Protein AF-A0A843SYJ0-F1 (afdb_monomer_lite)

Structure (mmCIF, N/CA/C/O backbone):
data_AF-A0A843SYJ0-F1
#
_entry.id   AF-A0A843SYJ0-F1
#
loop_
_atom_site.group_PDB
_atom_site.id
_atom_site.type_symbol
_atom_site.label_atom_id
_atom_site.label_alt_id
_atom_site.label_comp_id
_atom_site.label_asym_id
_atom_site.label_entity_id
_atom_site.label_seq_id
_atom_site.pdbx_PDB_ins_code
_atom_site.Cartn_x
_atom_site.Cartn_y
_atom_site.Cartn_z
_atom_site.occupancy
_atom_site.B_iso_or_equiv
_atom_site.auth_seq_id
_atom_site.auth_comp_id
_atom_site.auth_asym_id
_atom_site.auth_atom_id
_atom_site.pdbx_PDB_model_num
ATOM 1 N N . MET A 1 1 ? 0.614 40.349 21.595 1.00 38.53 1 MET A N 1
ATOM 2 C CA . MET A 1 1 ? 0.281 40.599 20.180 1.00 38.53 1 MET A CA 1
ATOM 3 C C . MET A 1 1 ? 1.107 39.613 19.391 1.00 38.53 1 MET A C 1
ATOM 5 O O . MET A 1 1 ? 2.322 39.626 19.517 1.00 38.53 1 MET A O 1
ATOM 9 N N . SER A 1 2 ? 0.408 38.657 18.801 1.00 39.31 2 SER A N 1
ATOM 10 C CA . SER A 1 2 ? 0.901 37.446 18.154 1.00 39.31 2 SER A CA 1
ATOM 11 C C . SER A 1 2 ? 1.697 37.778 16.896 1.00 39.31 2 SER A C 1
ATOM 13 O O . SER A 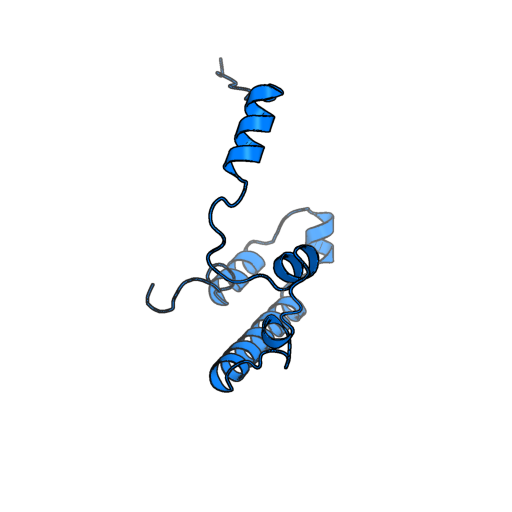1 2 ? 1.249 38.570 16.072 1.00 39.31 2 SER A O 1
ATOM 15 N N . ASP A 1 3 ? 2.866 37.157 16.786 1.00 43.59 3 ASP A N 1
ATOM 16 C CA . ASP A 1 3 ? 3.691 37.115 15.587 1.00 43.59 3 ASP A CA 1
ATOM 17 C C . ASP A 1 3 ? 3.097 36.062 14.640 1.00 43.59 3 ASP A C 1
ATOM 19 O O . ASP A 1 3 ? 3.164 34.859 14.891 1.00 43.59 3 ASP A O 1
ATOM 23 N N . GLU A 1 4 ? 2.398 36.528 13.610 1.00 49.19 4 GLU A N 1
ATOM 24 C CA . GLU A 1 4 ? 1.759 35.702 12.590 1.00 49.19 4 GLU A CA 1
ATOM 25 C C . GLU A 1 4 ? 2.708 35.633 11.387 1.00 49.19 4 GLU A C 1
ATOM 27 O O . GLU A 1 4 ? 2.617 36.419 10.442 1.00 49.19 4 GLU A O 1
ATOM 32 N N . THR A 1 5 ? 3.678 34.714 11.428 1.00 44.06 5 THR A N 1
ATOM 33 C CA . THR A 1 5 ? 4.539 34.434 10.271 1.00 44.06 5 THR A CA 1
ATOM 34 C C . THR A 1 5 ? 3.719 33.711 9.201 1.00 44.06 5 THR A C 1
ATOM 36 O O . THR A 1 5 ? 3.656 32.485 9.141 1.00 44.06 5 THR A O 1
ATOM 39 N N . ARG A 1 6 ? 3.060 34.483 8.338 1.00 53.22 6 ARG A N 1
ATOM 40 C CA . ARG A 1 6 ? 2.460 33.991 7.097 1.00 53.22 6 ARG A CA 1
ATOM 41 C C . ARG A 1 6 ? 3.599 33.750 6.104 1.00 53.22 6 ARG A C 1
ATOM 43 O O . ARG A 1 6 ? 4.169 34.709 5.590 1.00 53.22 6 ARG A O 1
ATOM 50 N N . ALA A 1 7 ? 3.962 32.491 5.864 1.00 56.34 7 ALA A N 1
ATOM 51 C CA . ALA A 1 7 ? 4.902 32.141 4.801 1.00 56.34 7 ALA A CA 1
ATOM 52 C C . ALA A 1 7 ? 4.365 32.693 3.465 1.00 56.34 7 ALA A C 1
ATOM 54 O O . ALA A 1 7 ? 3.262 32.340 3.043 1.00 56.34 7 ALA A O 1
ATOM 55 N N . GLY A 1 8 ? 5.090 33.638 2.862 1.00 67.56 8 GLY A N 1
ATOM 56 C CA . GLY A 1 8 ? 4.710 34.265 1.597 1.00 67.56 8 GLY A CA 1
ATOM 57 C C . GLY A 1 8 ? 4.757 33.269 0.438 1.00 67.56 8 GLY A C 1
ATOM 58 O O . GLY A 1 8 ? 5.524 32.309 0.471 1.00 67.56 8 GLY A O 1
ATOM 59 N N . THR A 1 9 ? 3.930 33.491 -0.585 1.00 72.38 9 THR A N 1
ATOM 60 C CA . THR A 1 9 ? 3.937 32.685 -1.814 1.00 72.38 9 THR A CA 1
ATOM 61 C C . THR A 1 9 ? 5.336 32.715 -2.448 1.00 72.38 9 THR A C 1
ATOM 63 O O . THR A 1 9 ? 5.856 33.818 -2.640 1.00 72.38 9 THR A O 1
ATOM 66 N N . PRO A 1 10 ? 5.940 31.559 -2.787 1.00 77.44 10 PRO A N 1
ATOM 67 C CA . PRO A 1 10 ? 7.274 31.517 -3.382 1.00 77.44 10 PRO A CA 1
ATOM 68 C C . PRO A 1 10 ? 7.334 32.295 -4.698 1.00 77.44 10 PRO A C 1
ATOM 70 O O . PRO A 1 10 ? 6.368 32.320 -5.467 1.00 77.44 10 PRO A O 1
ATOM 73 N N . SER A 1 11 ? 8.480 32.911 -4.977 1.00 88.06 11 SER A N 1
ATOM 74 C CA . SER A 1 11 ? 8.742 33.532 -6.277 1.00 88.06 11 SER A CA 1
ATOM 75 C C . SER A 1 11 ? 8.810 32.483 -7.397 1.00 88.06 11 SER A C 1
ATOM 77 O O . SER A 1 11 ? 8.976 31.285 -7.156 1.00 88.06 11 SER A O 1
ATOM 79 N N . GLU A 1 12 ? 8.693 32.921 -8.654 1.00 86.56 12 GLU A N 1
ATOM 80 C CA . GLU A 1 12 ? 8.838 32.042 -9.827 1.00 86.56 12 GLU A CA 1
ATOM 81 C C . GLU A 1 12 ? 10.198 31.321 -9.832 1.00 86.56 12 GLU A C 1
ATOM 83 O O . GLU A 1 12 ? 10.272 30.125 -10.107 1.00 86.56 12 GLU A O 1
ATOM 88 N N . LEU A 1 13 ? 11.268 32.043 -9.479 1.00 85.19 13 LEU A N 1
ATOM 89 C CA . LEU A 1 13 ? 12.630 31.514 -9.406 1.00 85.19 13 LEU A CA 1
ATOM 90 C C . LEU A 1 13 ? 12.752 30.417 -8.348 1.00 85.19 13 LEU A C 1
ATOM 92 O O . LEU A 1 13 ? 13.203 29.324 -8.676 1.00 85.19 13 LEU A O 1
ATOM 96 N N . GLU A 1 14 ? 12.279 30.675 -7.128 1.00 87.19 14 GLU A N 1
ATOM 97 C CA . GLU A 1 14 ? 12.278 29.682 -6.045 1.00 87.19 14 GLU A CA 1
ATOM 98 C C . GLU A 1 14 ? 11.418 28.466 -6.406 1.00 87.19 14 GLU A C 1
ATOM 100 O O . GLU A 1 14 ? 11.828 27.327 -6.197 1.00 87.19 14 GLU A O 1
ATOM 105 N N . SER A 1 15 ? 10.253 28.684 -7.021 1.00 86.56 15 SER A N 1
ATOM 106 C CA . SER A 1 15 ? 9.381 27.596 -7.479 1.00 86.56 15 SER A CA 1
ATOM 107 C C . SER A 1 15 ? 10.068 26.723 -8.535 1.00 86.56 15 SER A C 1
ATOM 109 O O . SER A 1 15 ? 9.954 25.496 -8.502 1.00 86.56 15 SER A O 1
ATOM 111 N N . ARG A 1 16 ? 10.813 27.338 -9.463 1.00 84.06 16 ARG A N 1
ATOM 112 C CA . ARG A 1 16 ? 11.571 26.626 -10.497 1.00 84.06 16 ARG A CA 1
ATOM 113 C C . ARG A 1 16 ? 12.757 25.867 -9.911 1.00 84.06 16 ARG A C 1
ATOM 115 O O . ARG A 1 16 ? 12.990 24.733 -10.309 1.00 84.06 16 ARG A O 1
ATOM 122 N N . GLU A 1 17 ? 13.490 26.464 -8.979 1.00 86.25 17 GLU A N 1
ATOM 123 C CA . GLU A 1 17 ? 14.619 25.813 -8.306 1.00 86.25 17 GLU A CA 1
ATOM 124 C C . GLU A 1 17 ? 14.167 24.602 -7.490 1.00 86.25 17 GLU A C 1
ATOM 126 O O . GLU A 1 17 ? 14.790 23.548 -7.578 1.00 86.25 17 GLU A O 1
ATOM 131 N N . VAL A 1 18 ? 13.041 24.705 -6.777 1.00 84.62 18 VAL A N 1
ATOM 132 C CA . VAL A 1 18 ? 12.430 23.568 -6.072 1.00 84.62 18 VAL A CA 1
ATOM 133 C C . VAL A 1 18 ? 12.023 22.462 -7.052 1.00 84.62 18 VAL A C 1
ATOM 135 O O . VAL A 1 18 ? 12.291 21.290 -6.794 1.00 84.62 18 VAL A O 1
ATOM 138 N N . ALA A 1 19 ? 11.421 22.812 -8.193 1.00 80.00 19 ALA A N 1
ATOM 139 C CA . ALA A 1 19 ? 11.036 21.834 -9.211 1.00 80.00 19 ALA A CA 1
ATOM 140 C C . ALA A 1 19 ? 12.249 21.136 -9.857 1.00 80.00 19 ALA A C 1
ATOM 142 O O . ALA A 1 19 ? 12.215 19.928 -10.087 1.00 80.00 19 ALA A O 1
ATOM 143 N N . GLU A 1 20 ? 13.325 21.875 -10.132 1.00 80.88 20 GLU A N 1
ATOM 144 C CA . GLU A 1 20 ? 14.571 21.324 -10.677 1.00 80.88 20 GLU A CA 1
ATOM 145 C C . GLU A 1 20 ? 15.330 20.485 -9.636 1.00 80.88 20 GLU A C 1
ATOM 147 O O . GLU A 1 20 ? 15.851 19.430 -9.982 1.00 80.88 20 GLU A O 1
ATOM 152 N N . ALA A 1 21 ? 15.334 20.875 -8.356 1.00 79.00 21 ALA A N 1
ATOM 153 C CA . ALA A 1 21 ? 15.939 20.093 -7.273 1.00 79.00 21 ALA A CA 1
ATOM 154 C C . ALA A 1 21 ? 15.180 18.787 -6.976 1.00 79.00 21 ALA A C 1
ATOM 156 O O . ALA A 1 21 ? 15.784 17.806 -6.548 1.00 79.00 21 ALA A O 1
ATOM 157 N N . ALA A 1 22 ? 13.865 18.759 -7.216 1.00 73.88 22 ALA A N 1
ATOM 158 C CA . ALA A 1 22 ? 13.046 17.552 -7.124 1.00 73.88 22 ALA A CA 1
ATOM 159 C C . ALA A 1 22 ? 13.181 16.635 -8.353 1.00 73.88 22 ALA A C 1
ATOM 161 O O . ALA A 1 22 ? 12.667 15.513 -8.337 1.00 73.88 22 ALA A O 1
ATOM 162 N N . ARG A 1 23 ? 13.847 17.087 -9.428 1.00 77.31 23 ARG A N 1
ATOM 163 C CA . ARG A 1 23 ? 14.120 16.235 -10.585 1.00 77.31 23 ARG A CA 1
ATOM 164 C C . ARG A 1 23 ? 15.130 15.170 -10.174 1.00 77.31 23 ARG A C 1
ATOM 166 O O . ARG A 1 23 ? 16.240 15.469 -9.748 1.00 77.31 23 ARG A O 1
ATOM 173 N N . GLU A 1 24 ? 14.738 13.916 -10.347 1.00 68.94 24 GLU A N 1
ATOM 174 C CA . GLU A 1 24 ? 15.613 12.771 -10.129 1.00 68.94 24 GLU A CA 1
ATOM 175 C C . GLU A 1 24 ? 16.835 12.872 -11.059 1.00 68.94 24 GLU A C 1
ATOM 177 O O . GLU A 1 24 ? 16.708 12.808 -12.284 1.00 68.94 24 GLU A O 1
ATOM 182 N N . ALA A 1 25 ? 18.010 13.117 -10.473 1.00 66.44 25 ALA A N 1
ATOM 183 C CA . ALA A 1 25 ? 19.248 13.357 -11.214 1.00 66.44 25 ALA A CA 1
ATOM 184 C C . ALA A 1 25 ? 19.947 12.054 -11.634 1.00 66.44 25 ALA A C 1
ATOM 186 O O . ALA A 1 25 ? 20.615 12.012 -12.667 1.00 66.44 25 ALA A O 1
ATOM 187 N N . GLU A 1 26 ? 19.767 10.986 -10.855 1.00 67.44 26 GLU A N 1
ATOM 188 C CA . GLU A 1 26 ? 20.336 9.667 -11.112 1.00 67.44 26 GLU A CA 1
ATOM 189 C C . GLU A 1 26 ? 19.227 8.622 -11.172 1.00 67.44 26 GLU A C 1
ATOM 191 O O . GLU A 1 26 ? 18.571 8.317 -10.180 1.00 67.44 26 GLU A O 1
ATOM 196 N N . TRP A 1 27 ? 19.038 8.035 -12.351 1.00 65.56 27 TRP A N 1
ATOM 197 C CA . TRP A 1 27 ? 18.191 6.859 -12.496 1.00 65.56 27 TRP A CA 1
ATOM 198 C C . TRP A 1 27 ? 18.968 5.617 -12.071 1.00 65.56 27 TRP A C 1
ATOM 200 O O . TRP A 1 27 ? 19.829 5.131 -12.803 1.00 65.56 27 TRP A O 1
ATOM 210 N N . ALA A 1 28 ? 18.647 5.101 -10.884 1.00 67.94 28 ALA A N 1
ATOM 211 C CA . ALA A 1 28 ? 19.289 3.915 -10.318 1.00 67.94 28 ALA A CA 1
ATOM 212 C C . ALA A 1 28 ? 18.947 2.617 -11.076 1.00 67.94 28 ALA A C 1
ATOM 214 O O . ALA A 1 28 ? 19.705 1.649 -11.020 1.00 67.94 28 ALA A O 1
ATOM 215 N N . ALA A 1 29 ? 17.822 2.591 -11.797 1.00 76.62 29 ALA A N 1
ATOM 216 C CA . ALA A 1 29 ? 17.348 1.421 -12.526 1.00 76.62 29 ALA A CA 1
ATOM 217 C C . ALA A 1 29 ? 17.031 1.746 -13.997 1.00 76.62 29 ALA A C 1
ATOM 219 O O . ALA A 1 29 ? 16.573 2.850 -14.311 1.00 76.62 29 ALA A O 1
ATOM 220 N N . PRO A 1 30 ? 17.240 0.790 -14.921 1.00 85.06 30 PRO A N 1
ATOM 221 C CA . PRO A 1 30 ? 16.833 0.944 -16.312 1.00 85.06 30 PRO A CA 1
ATOM 222 C C . PRO A 1 30 ? 15.306 1.090 -16.419 1.00 85.06 30 PRO A C 1
ATOM 224 O O . PRO A 1 30 ? 14.552 0.284 -15.883 1.00 85.06 30 PRO A O 1
ATOM 227 N N . SER A 1 31 ? 14.849 2.113 -17.145 1.00 90.38 31 SER A N 1
ATOM 228 C CA . SER A 1 31 ? 13.424 2.396 -17.364 1.00 90.38 31 SER A CA 1
ATOM 229 C C . SER A 1 31 ? 12.991 1.967 -18.763 1.00 90.38 31 SER A C 1
ATOM 231 O O . SER A 1 31 ? 13.541 2.440 -19.756 1.00 90.38 31 SER A O 1
ATOM 233 N N . PHE A 1 32 ? 11.960 1.119 -18.854 1.00 94.44 32 PHE A N 1
ATOM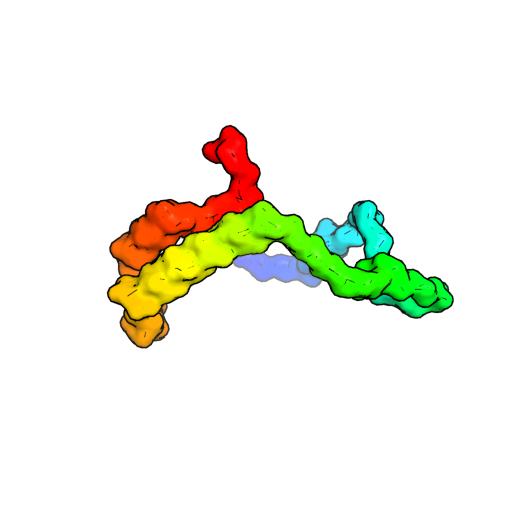 234 C CA . PHE A 1 32 ? 11.403 0.677 -20.139 1.00 94.44 32 PHE A CA 1
ATOM 235 C C . PHE A 1 32 ? 10.959 1.847 -21.021 1.00 94.44 32 PHE A C 1
ATOM 237 O O . PHE A 1 32 ? 11.312 1.909 -22.197 1.00 94.44 32 PHE A O 1
ATOM 244 N N . VAL A 1 33 ? 10.216 2.797 -20.443 1.00 94.38 33 VAL A N 1
ATOM 245 C CA . VAL A 1 33 ? 9.696 3.953 -21.182 1.00 94.38 33 VAL A CA 1
ATOM 246 C C . VAL A 1 33 ? 10.848 4.821 -21.679 1.00 94.38 33 VAL A C 1
ATOM 248 O O . VAL A 1 33 ? 10.862 5.196 -22.846 1.00 94.38 33 VAL A O 1
ATOM 251 N N . ARG A 1 34 ? 11.858 5.083 -20.842 1.00 91.81 34 ARG A N 1
ATOM 252 C CA . ARG A 1 34 ? 13.051 5.836 -21.255 1.00 91.81 34 ARG A CA 1
ATOM 253 C C . ARG A 1 34 ? 13.735 5.190 -22.461 1.00 91.81 34 ARG A C 1
ATOM 255 O O . ARG A 1 34 ? 14.009 5.875 -23.440 1.00 91.81 34 ARG A O 1
ATOM 262 N N . GLU A 1 35 ? 14.014 3.892 -22.384 1.00 94.56 35 GLU A N 1
ATOM 263 C CA . GLU A 1 35 ? 14.702 3.164 -23.454 1.00 94.56 35 GLU A CA 1
ATOM 264 C C . GLU A 1 35 ? 13.899 3.193 -24.755 1.00 94.56 35 GLU A C 1
ATOM 266 O O . GLU A 1 35 ? 14.463 3.448 -25.819 1.00 94.56 35 GLU A O 1
ATOM 271 N N . LEU A 1 36 ? 12.574 3.065 -24.663 1.00 96.25 36 LEU A N 1
ATOM 272 C CA . LEU A 1 36 ? 11.687 3.187 -25.813 1.00 96.25 36 LEU A CA 1
ATOM 273 C C . LEU A 1 36 ? 11.806 4.562 -26.496 1.00 96.25 36 LEU A C 1
ATOM 275 O O . LEU A 1 36 ? 11.919 4.619 -27.719 1.00 96.25 36 LEU A O 1
ATOM 279 N N . PHE A 1 37 ? 11.840 5.659 -25.729 1.00 94.31 37 PHE A N 1
ATOM 280 C CA . PHE A 1 37 ? 12.045 7.014 -26.270 1.00 94.31 37 PHE A CA 1
ATOM 281 C C . PHE A 1 37 ? 13.424 7.201 -26.920 1.00 94.31 37 PHE A C 1
ATOM 283 O O . PHE A 1 37 ? 13.565 8.005 -27.840 1.00 94.31 37 PHE A O 1
ATOM 290 N N . LEU A 1 38 ? 14.431 6.449 -26.474 1.00 94.50 38 LEU A N 1
ATOM 291 C CA . LEU A 1 38 ? 15.777 6.441 -27.052 1.00 94.50 38 LEU A CA 1
ATOM 292 C C . LEU A 1 38 ? 15.922 5.473 -28.241 1.00 94.50 38 LEU A C 1
ATOM 294 O O . LEU A 1 38 ? 17.007 5.366 -28.808 1.00 94.50 38 LEU A O 1
ATOM 298 N N . GLY A 1 39 ? 14.846 4.782 -28.637 1.00 96.94 39 GLY A N 1
ATOM 299 C CA . GLY A 1 39 ? 14.847 3.819 -29.742 1.00 96.94 39 GLY A CA 1
ATOM 300 C C . GLY A 1 39 ? 15.341 2.418 -29.364 1.00 96.94 39 GLY A C 1
ATOM 301 O O . GLY A 1 39 ? 15.482 1.564 -30.238 1.00 96.94 39 GLY A O 1
ATOM 302 N N . ASN A 1 40 ? 15.567 2.155 -28.076 1.00 96.44 40 ASN A N 1
ATOM 303 C CA . ASN A 1 40 ? 15.985 0.860 -27.556 1.00 96.44 40 ASN A CA 1
ATOM 304 C C . ASN A 1 40 ? 14.763 0.077 -27.059 1.00 96.44 40 ASN A C 1
ATOM 306 O O . ASN A 1 40 ? 14.186 0.370 -26.012 1.00 96.44 40 ASN A O 1
ATOM 310 N N . PHE A 1 41 ? 14.370 -0.972 -27.778 1.00 96.62 41 PHE A N 1
ATOM 311 C CA . PHE A 1 41 ? 13.263 -1.826 -27.346 1.00 96.62 41 PHE A CA 1
ATOM 312 C C . PHE A 1 41 ? 13.719 -2.856 -26.296 1.00 96.62 41 PHE A C 1
ATOM 314 O O . PHE A 1 41 ? 14.209 -3.932 -26.633 1.00 96.62 41 PHE A O 1
ATOM 321 N N . ARG A 1 42 ? 13.558 -2.517 -25.011 1.00 95.19 42 ARG A N 1
ATOM 322 C CA . ARG A 1 42 ? 13.979 -3.327 -23.849 1.00 95.19 42 ARG A CA 1
ATOM 323 C C . ARG A 1 42 ? 12.817 -4.058 -23.170 1.00 95.19 42 ARG A C 1
ATOM 325 O O . ARG A 1 42 ? 12.491 -3.798 -22.016 1.00 95.19 42 ARG A O 1
ATOM 332 N N . LEU A 1 43 ? 12.161 -4.957 -23.908 1.00 95.75 43 LEU A N 1
ATOM 333 C CA . LEU A 1 43 ? 10.977 -5.699 -23.439 1.00 95.75 43 LEU A CA 1
ATOM 334 C C . LEU A 1 43 ? 11.213 -6.480 -22.130 1.00 95.75 43 LEU A C 1
ATOM 336 O O . LEU A 1 43 ? 10.289 -6.647 -21.339 1.00 95.75 43 LEU A O 1
ATOM 340 N N . ASP A 1 44 ? 12.454 -6.896 -21.882 1.00 94.31 44 ASP A N 1
ATOM 341 C CA . ASP A 1 44 ? 12.895 -7.603 -20.676 1.00 94.31 44 ASP A CA 1
ATOM 342 C C . ASP A 1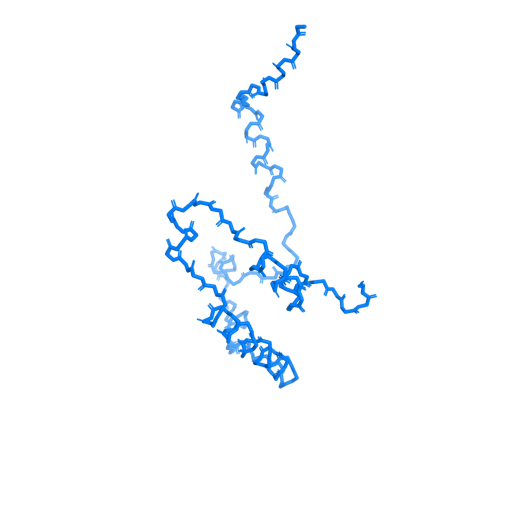 44 ? 12.651 -6.833 -19.366 1.00 94.31 44 ASP A C 1
ATOM 344 O O . ASP A 1 44 ? 12.598 -7.440 -18.303 1.00 94.31 44 ASP A O 1
ATOM 348 N N . LEU A 1 45 ? 12.461 -5.511 -19.429 1.00 93.81 45 LEU A N 1
ATOM 349 C CA . LEU A 1 45 ? 12.190 -4.676 -18.254 1.00 93.81 45 LEU A CA 1
ATOM 350 C C . LEU A 1 45 ? 10.739 -4.752 -17.754 1.00 93.81 45 LEU A C 1
ATOM 352 O O . LEU A 1 45 ? 10.457 -4.287 -16.653 1.00 93.81 45 LEU A O 1
ATOM 356 N N . ILE A 1 46 ? 9.812 -5.279 -18.561 1.00 94.00 46 ILE A N 1
ATOM 357 C CA . ILE A 1 46 ? 8.374 -5.324 -18.233 1.00 94.00 46 ILE A CA 1
ATOM 358 C C . ILE A 1 46 ? 7.715 -6.677 -18.522 1.00 94.00 46 ILE A C 1
ATOM 360 O O . ILE A 1 46 ? 6.550 -6.866 -18.173 1.00 94.00 46 ILE A O 1
ATOM 364 N N . HIS A 1 47 ? 8.412 -7.588 -19.207 1.00 95.00 47 HIS A N 1
ATOM 365 C CA . HIS A 1 47 ? 7.862 -8.872 -19.618 1.00 95.00 47 HIS A CA 1
ATOM 366 C C . HIS A 1 47 ? 8.851 -10.031 -19.374 1.00 95.00 47 HIS A C 1
ATOM 368 O O . HIS A 1 47 ? 10.003 -9.944 -19.808 1.00 95.00 47 HIS A O 1
ATOM 374 N N . PRO A 1 48 ? 8.388 -11.166 -18.811 1.00 94.69 48 PRO A N 1
ATOM 375 C CA . PRO A 1 48 ? 7.032 -11.392 -18.296 1.00 94.69 48 PRO A CA 1
ATOM 376 C C . PRO A 1 48 ? 6.728 -10.485 -17.098 1.00 94.69 48 PRO A C 1
ATOM 378 O O . PRO A 1 48 ? 7.634 -9.879 -16.529 1.00 94.69 48 PRO A O 1
ATOM 381 N N . TYR A 1 49 ? 5.446 -10.343 -16.759 1.00 93.75 49 TYR A N 1
ATOM 382 C CA . TYR A 1 49 ? 5.062 -9.561 -15.587 1.00 93.75 49 TYR A CA 1
ATOM 383 C C . TYR A 1 49 ? 5.749 -10.152 -14.343 1.00 93.75 49 TYR A C 1
ATOM 385 O O . TYR A 1 49 ? 5.748 -11.377 -14.198 1.00 93.75 49 TYR A O 1
ATOM 393 N N . PRO A 1 50 ? 6.364 -9.330 -13.476 1.00 90.75 50 PRO A N 1
ATOM 394 C CA . PRO A 1 50 ? 7.059 -9.839 -12.303 1.00 90.75 50 PRO A CA 1
ATOM 395 C C . PRO A 1 50 ? 6.075 -10.527 -11.353 1.00 90.75 50 PRO A C 1
ATOM 397 O O . PRO A 1 50 ? 5.031 -9.972 -11.013 1.00 90.75 50 PRO A O 1
ATOM 400 N N . GLU A 1 51 ? 6.426 -11.729 -10.907 1.00 92.88 51 GLU A N 1
ATOM 401 C CA . GLU A 1 51 ? 5.661 -12.462 -9.900 1.00 92.88 51 GLU A CA 1
ATOM 402 C C . GLU A 1 51 ? 6.234 -12.202 -8.504 1.00 92.88 51 GLU A C 1
ATOM 404 O O . GLU A 1 51 ? 7.449 -12.099 -8.316 1.00 92.88 51 GLU A O 1
ATOM 409 N N . GLN A 1 52 ? 5.348 -12.088 -7.517 1.00 93.31 52 GLN A N 1
ATOM 410 C CA . GLN A 1 52 ? 5.733 -12.006 -6.110 1.00 93.31 52 GLN A CA 1
ATOM 411 C C . GLN A 1 52 ? 6.116 -13.395 -5.586 1.00 93.31 52 GLN A C 1
ATOM 413 O O . GLN A 1 52 ? 5.631 -14.414 -6.081 1.00 93.31 52 GLN A O 1
ATOM 418 N N . SER A 1 53 ? 6.962 -13.448 -4.554 1.00 95.75 53 SER A N 1
ATOM 419 C CA . SER A 1 53 ? 7.261 -14.717 -3.892 1.00 95.75 53 SER A CA 1
ATOM 420 C C . SER A 1 53 ? 6.007 -15.281 -3.205 1.00 95.75 53 SER A C 1
ATOM 422 O O . SER A 1 53 ? 5.122 -14.535 -2.781 1.00 95.75 53 SER A O 1
ATOM 424 N N . ALA A 1 54 ? 5.924 -16.608 -3.065 1.00 96.56 54 ALA A N 1
ATOM 425 C CA . ALA A 1 54 ? 4.803 -17.246 -2.366 1.00 96.56 54 ALA A CA 1
ATOM 426 C C . ALA A 1 54 ? 4.695 -16.792 -0.896 1.00 96.56 54 ALA A C 1
ATOM 428 O O . ALA A 1 54 ? 3.597 -16.704 -0.352 1.00 96.56 54 ALA A O 1
ATOM 429 N N . GLU A 1 55 ? 5.832 -16.480 -0.271 1.00 95.19 55 GLU A N 1
ATOM 430 C CA . GLU A 1 55 ? 5.907 -15.942 1.087 1.00 95.19 55 GLU A CA 1
ATOM 431 C C . GLU A 1 55 ? 5.321 -14.524 1.168 1.00 95.19 55 GLU A C 1
ATOM 433 O O . GLU A 1 55 ? 4.453 -14.268 2.005 1.00 95.19 55 GLU A O 1
ATOM 438 N N . ASP A 1 56 ? 5.714 -13.632 0.251 1.00 93.25 56 ASP A N 1
ATOM 439 C CA . ASP A 1 56 ? 5.191 -12.261 0.192 1.00 93.25 56 ASP A CA 1
ATOM 440 C C . ASP A 1 56 ? 3.690 -12.238 -0.098 1.00 93.25 56 ASP A C 1
ATOM 442 O O . ASP A 1 56 ? 2.960 -11.439 0.493 1.00 93.25 56 ASP A O 1
ATOM 446 N N . LEU A 1 57 ? 3.217 -13.120 -0.983 1.00 95.94 57 LEU A N 1
ATOM 447 C CA . LEU A 1 57 ? 1.794 -13.264 -1.287 1.00 95.94 57 LEU A CA 1
ATOM 448 C C . LEU A 1 57 ? 1.011 -13.692 -0.048 1.00 95.94 57 LEU A C 1
ATOM 450 O O . LEU A 1 57 ? 0.065 -13.006 0.330 1.00 95.94 57 LEU A O 1
ATOM 454 N N . ALA A 1 58 ? 1.442 -14.754 0.636 1.00 95.88 58 ALA A N 1
ATOM 455 C CA . ALA A 1 58 ? 0.761 -15.250 1.830 1.00 95.88 58 ALA A CA 1
ATOM 456 C C . ALA A 1 58 ? 0.728 -14.206 2.961 1.00 95.88 58 ALA A C 1
ATOM 458 O O . ALA A 1 58 ? -0.310 -13.999 3.597 1.00 95.88 58 ALA A O 1
ATOM 459 N N . LYS A 1 59 ? 1.846 -13.503 3.193 1.00 93.00 59 LYS A N 1
ATOM 460 C CA . LYS A 1 59 ? 1.921 -12.403 4.167 1.00 93.00 59 LYS A CA 1
ATOM 461 C C . LYS A 1 59 ? 0.961 -11.268 3.801 1.00 93.00 59 LYS A C 1
ATOM 463 O O . LYS A 1 59 ? 0.248 -10.756 4.666 1.00 93.00 59 LYS A O 1
ATOM 468 N N . THR A 1 60 ? 0.934 -10.890 2.524 1.00 93.94 60 THR A N 1
ATOM 469 C CA . THR A 1 60 ? 0.081 -9.814 2.004 1.00 93.94 60 THR A CA 1
ATOM 470 C C . THR A 1 60 ? -1.397 -10.177 2.101 1.00 93.94 60 THR A C 1
ATOM 472 O O . THR A 1 60 ? -2.185 -9.373 2.592 1.00 93.94 60 THR A O 1
ATOM 475 N N . GLU A 1 61 ? -1.785 -11.388 1.704 1.00 97.38 61 GLU A N 1
ATOM 476 C CA . GLU A 1 61 ? -3.167 -11.873 1.785 1.00 97.38 61 GLU A CA 1
ATOM 477 C C . GLU A 1 61 ? -3.680 -11.876 3.227 1.00 97.38 61 GLU A C 1
ATOM 479 O O . GLU A 1 61 ? -4.744 -11.318 3.503 1.00 97.38 61 GLU A O 1
ATOM 484 N N . ALA A 1 62 ? -2.891 -12.404 4.168 1.00 96.06 62 ALA A N 1
ATOM 485 C CA . ALA A 1 62 ? -3.252 -12.416 5.584 1.00 96.06 62 ALA A CA 1
ATOM 486 C C . ALA A 1 62 ? -3.423 -11.000 6.164 1.00 96.06 62 ALA A C 1
ATOM 488 O O . ALA A 1 62 ? -4.250 -10.779 7.053 1.00 96.06 62 ALA A O 1
ATOM 489 N N . TYR A 1 63 ? -2.641 -10.028 5.687 1.00 96.19 63 TYR A N 1
ATOM 490 C CA . TYR A 1 63 ? -2.798 -8.626 6.066 1.00 96.19 63 TYR A CA 1
ATOM 491 C C . TYR A 1 63 ? -4.061 -8.004 5.457 1.00 96.19 63 TYR A C 1
ATOM 493 O O . TYR A 1 63 ? -4.850 -7.381 6.172 1.00 96.19 63 TYR A O 1
ATOM 501 N N . LEU A 1 64 ? -4.268 -8.202 4.150 1.00 97.62 64 LEU A N 1
ATOM 502 C CA . LEU A 1 64 ? -5.415 -7.678 3.410 1.00 97.62 64 LEU A CA 1
ATOM 503 C C . LEU A 1 64 ? -6.740 -8.178 3.986 1.00 97.62 64 LEU A C 1
ATOM 505 O O . LEU A 1 64 ? -7.685 -7.399 4.097 1.00 97.62 64 LEU A O 1
ATOM 509 N N . GLU A 1 65 ? -6.807 -9.438 4.411 1.00 98.38 65 GLU A N 1
ATOM 510 C CA . GLU A 1 65 ? -7.992 -9.993 5.063 1.00 98.38 65 GLU A CA 1
ATOM 511 C C . GLU A 1 65 ? -8.330 -9.242 6.362 1.00 98.38 65 GLU A C 1
ATOM 513 O O . GLU A 1 65 ? -9.471 -8.812 6.559 1.00 98.38 65 GLU A O 1
ATOM 518 N N . LYS A 1 66 ? -7.329 -9.014 7.223 1.00 97.62 66 LYS A N 1
ATOM 519 C CA . LYS A 1 66 ? -7.505 -8.322 8.510 1.00 97.62 66 LYS A CA 1
ATOM 520 C C . LYS A 1 66 ? -7.946 -6.874 8.327 1.00 97.62 66 LYS A C 1
ATOM 522 O O . LYS A 1 66 ? -8.911 -6.448 8.963 1.00 97.62 66 LYS A O 1
ATOM 527 N N . ILE A 1 67 ? -7.265 -6.119 7.461 1.00 97.88 67 ILE A N 1
ATOM 528 C CA . ILE A 1 67 ? -7.616 -4.712 7.233 1.00 97.88 67 ILE A CA 1
ATOM 529 C C . ILE A 1 67 ? -8.974 -4.589 6.537 1.00 97.88 67 ILE A C 1
ATOM 531 O O . ILE A 1 67 ? -9.765 -3.733 6.918 1.00 97.88 67 ILE A O 1
ATOM 535 N N . ALA A 1 68 ? -9.306 -5.472 5.590 1.00 98.25 68 ALA A N 1
ATOM 536 C CA . ALA A 1 68 ? -10.611 -5.453 4.938 1.00 98.25 68 ALA A CA 1
ATOM 537 C C . ALA A 1 68 ? -11.755 -5.729 5.924 1.00 98.25 68 ALA A C 1
ATOM 539 O O . ALA A 1 68 ? -12.789 -5.066 5.852 1.00 98.25 68 ALA A O 1
ATOM 540 N N . ALA A 1 69 ? -11.580 -6.680 6.848 1.00 98.31 69 ALA A N 1
ATOM 541 C CA . ALA A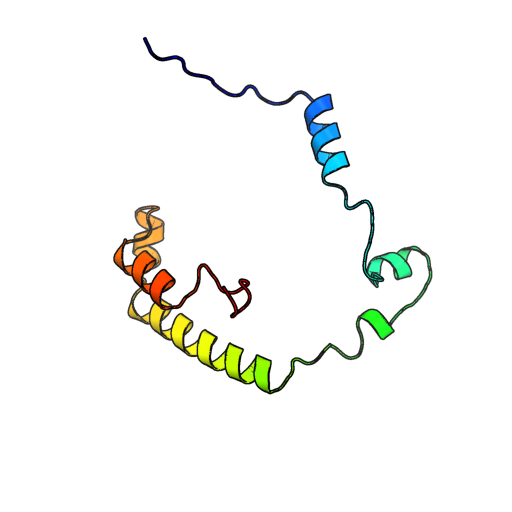 1 69 ? -12.559 -6.944 7.900 1.00 98.31 69 ALA A CA 1
ATOM 542 C C . ALA A 1 69 ? -12.719 -5.736 8.834 1.00 98.31 69 ALA A C 1
ATOM 544 O O . ALA A 1 69 ? -13.835 -5.282 9.061 1.00 98.31 69 ALA A O 1
ATOM 545 N N . PHE A 1 70 ? -11.612 -5.156 9.303 1.00 98.31 70 PHE A N 1
ATOM 546 C CA . PHE A 1 70 ? -11.649 -3.966 10.152 1.00 98.31 70 PHE A CA 1
ATOM 547 C C . PHE A 1 70 ? -12.360 -2.788 9.478 1.00 98.31 70 PHE A C 1
ATOM 549 O O . PHE A 1 70 ? -13.274 -2.211 10.062 1.00 98.31 70 PHE A O 1
ATOM 556 N N . LEU A 1 71 ? -11.988 -2.461 8.237 1.00 97.81 71 LEU A N 1
ATOM 557 C CA . LEU A 1 71 ? -12.608 -1.364 7.495 1.00 97.81 71 LEU A CA 1
ATOM 558 C C . LEU A 1 71 ? -14.109 -1.593 7.295 1.00 97.81 71 LEU A C 1
ATOM 560 O O . LEU A 1 71 ? -14.890 -0.659 7.419 1.00 97.81 71 LEU A O 1
ATOM 564 N N . ARG A 1 72 ? -14.528 -2.831 7.019 1.00 97.94 72 ARG A N 1
ATOM 565 C CA . ARG A 1 72 ? -15.946 -3.156 6.832 1.00 97.94 72 ARG A CA 1
ATOM 566 C C . ARG A 1 72 ? -16.746 -3.073 8.130 1.00 97.94 72 ARG A C 1
ATOM 568 O O . ARG A 1 72 ? -17.878 -2.601 8.115 1.00 97.94 72 ARG A O 1
ATOM 575 N N . ASP A 1 73 ? -16.177 -3.565 9.224 1.00 97.56 73 ASP A N 1
ATOM 576 C CA . ASP A 1 73 ? -16.932 -3.832 10.450 1.00 97.56 73 ASP A CA 1
ATOM 577 C C . ASP A 1 73 ? -16.819 -2.700 11.483 1.00 97.56 73 ASP A C 1
ATOM 579 O O . ASP A 1 73 ? -17.624 -2.640 12.417 1.00 97.56 73 ASP A O 1
ATOM 583 N N . LYS A 1 74 ? -15.797 -1.841 11.369 1.00 96.81 74 LYS A N 1
ATOM 584 C CA . LYS A 1 74 ? -15.447 -0.823 12.376 1.00 96.81 74 LYS A CA 1
ATOM 585 C C . LYS A 1 74 ? -15.349 0.599 11.840 1.00 96.81 74 LYS A C 1
ATOM 587 O O . LYS A 1 74 ? -15.230 1.509 12.649 1.00 96.81 74 LYS A O 1
ATOM 592 N N . VAL A 1 75 ? -15.400 0.810 10.525 1.00 97.94 75 VAL A N 1
ATOM 593 C CA . VAL A 1 75 ? -15.244 2.146 9.934 1.00 97.94 75 VAL A CA 1
ATOM 594 C C . VAL A 1 75 ? -16.519 2.563 9.212 1.00 97.94 75 VAL A C 1
ATOM 596 O O . VAL A 1 75 ? -16.923 1.940 8.234 1.00 97.94 75 VAL A O 1
ATOM 599 N N . ASP A 1 76 ? -17.135 3.655 9.669 1.00 97.75 76 ASP A N 1
ATOM 600 C CA . ASP A 1 76 ? -18.231 4.313 8.955 1.00 97.75 76 ASP A CA 1
ATOM 601 C C . ASP A 1 76 ? -17.676 5.426 8.054 1.00 97.75 76 ASP A C 1
ATOM 603 O O . ASP A 1 76 ? -17.384 6.539 8.495 1.00 97.75 76 ASP A O 1
ATOM 607 N N . SER A 1 77 ? -17.527 5.130 6.761 1.00 96.75 77 SER A N 1
ATOM 608 C CA . SER A 1 77 ? -17.043 6.112 5.784 1.00 96.75 77 SER A CA 1
ATOM 609 C C . SER A 1 77 ? -17.994 7.300 5.602 1.00 96.75 77 SER A C 1
ATOM 611 O O . SER A 1 77 ? -17.530 8.407 5.351 1.00 96.75 77 SER A O 1
ATOM 613 N N . ASN A 1 78 ? -19.310 7.110 5.764 1.00 97.62 78 ASN A N 1
ATOM 614 C CA . ASN A 1 78 ? -20.270 8.206 5.601 1.00 97.62 78 ASN A CA 1
ATOM 615 C C . ASN A 1 78 ? -20.183 9.198 6.763 1.00 97.62 78 ASN A C 1
ATOM 617 O O . ASN A 1 78 ? -20.396 10.398 6.575 1.00 97.62 78 ASN A O 1
ATOM 621 N N . GLU A 1 79 ? -19.900 8.709 7.973 1.00 97.25 79 GLU A N 1
ATOM 622 C CA . GLU A 1 79 ? -19.630 9.582 9.110 1.00 97.25 79 GLU A CA 1
ATOM 623 C C . GLU A 1 79 ? -18.388 10.438 8.854 1.00 97.25 79 GLU A C 1
ATOM 625 O O . GLU A 1 79 ? -18.488 11.660 8.960 1.00 97.25 79 GLU A O 1
ATOM 630 N N . ILE A 1 80 ? -17.274 9.810 8.462 1.00 97.94 80 ILE A N 1
ATOM 631 C CA . ILE A 1 80 ? -15.995 10.484 8.189 1.00 97.94 80 ILE A CA 1
ATOM 632 C C . ILE A 1 80 ? -16.158 11.554 7.107 1.00 97.94 80 ILE A C 1
ATOM 634 O O . ILE A 1 80 ? -15.689 12.675 7.282 1.00 97.94 80 ILE A O 1
ATOM 638 N N . ASP A 1 81 ? -16.866 11.255 6.018 1.00 97.88 81 ASP A N 1
ATOM 639 C CA . ASP A 1 81 ? -17.105 12.228 4.946 1.00 97.88 81 ASP A CA 1
ATOM 640 C C . ASP A 1 81 ? -17.939 13.427 5.426 1.00 97.88 81 ASP A C 1
ATOM 642 O O . ASP A 1 81 ? -17.719 14.565 5.007 1.00 97.88 81 ASP A O 1
ATOM 646 N N . ARG A 1 82 ? -18.905 13.188 6.322 1.00 98.12 82 ARG A N 1
ATOM 647 C CA . ARG A 1 82 ? -19.785 14.232 6.864 1.00 98.12 82 ARG A CA 1
ATOM 648 C C . ARG A 1 82 ? -19.075 15.119 7.885 1.00 98.12 82 ARG A C 1
ATOM 650 O O . ARG A 1 82 ? -19.376 16.310 7.951 1.00 98.12 82 ARG A O 1
ATOM 657 N N . THR A 1 83 ? -18.226 14.544 8.730 1.00 97.50 83 THR A N 1
ATOM 658 C CA . THR A 1 83 ? -17.524 15.272 9.799 1.00 97.50 83 THR A CA 1
ATOM 659 C C . THR A 1 83 ? -16.200 15.857 9.322 1.00 97.50 83 THR A C 1
ATOM 661 O O . THR A 1 83 ? -15.770 16.880 9.847 1.00 97.50 83 THR A O 1
ATOM 664 N N . GLY A 1 84 ? -15.572 15.235 8.322 1.00 97.19 84 GLY A N 1
ATOM 665 C CA . GLY A 1 84 ? -14.200 15.512 7.908 1.00 97.19 84 GLY A CA 1
ATOM 666 C C . GLY A 1 84 ? -13.150 14.997 8.897 1.00 97.19 84 GLY A C 1
ATOM 667 O O . GLY A 1 84 ? -11.982 15.361 8.778 1.00 97.19 84 GLY A O 1
ATOM 668 N N . GLU A 1 85 ? -13.543 14.179 9.876 1.00 96.75 85 GLU A N 1
ATOM 669 C CA . GLU A 1 85 ? -12.680 13.713 10.962 1.00 96.75 85 GLU A CA 1
ATOM 670 C C . GLU A 1 85 ? -12.677 12.186 11.051 1.00 96.75 85 GLU A C 1
ATOM 672 O O . GLU A 1 85 ? -13.712 11.539 10.889 1.00 96.75 85 GLU A O 1
ATOM 677 N N . LEU A 1 86 ? -11.505 11.609 11.342 1.00 96.00 86 LEU A N 1
ATOM 678 C CA . LEU A 1 86 ? -11.368 10.181 11.616 1.00 96.00 86 LEU A CA 1
ATOM 679 C C . LEU A 1 86 ? -11.598 9.929 13.117 1.00 96.00 86 LEU A C 1
ATOM 681 O O . LEU A 1 86 ? -10.852 10.490 13.924 1.00 96.00 86 LEU A O 1
ATOM 685 N N . PRO A 1 87 ? -12.574 9.091 13.510 1.00 97.00 87 PRO A N 1
ATOM 686 C CA . PRO A 1 87 ? -12.784 8.742 14.913 1.00 97.00 87 PRO A CA 1
ATOM 687 C C . PRO A 1 87 ? -11.534 8.120 15.561 1.00 97.00 87 PRO A C 1
ATOM 689 O O . PRO A 1 87 ? -10.794 7.373 14.916 1.00 97.00 87 PRO A O 1
A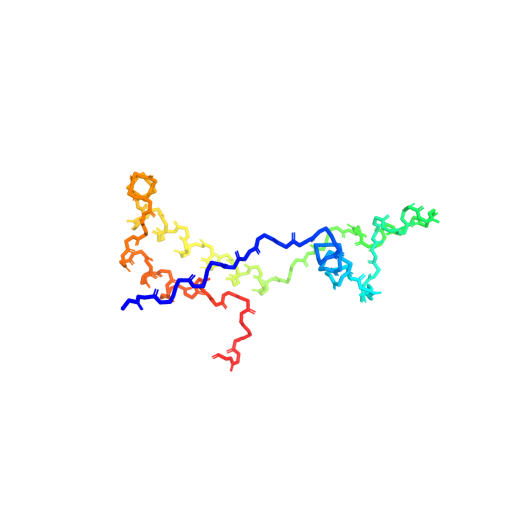TOM 692 N N . GLU A 1 88 ? -11.284 8.406 16.845 1.00 97.50 88 GLU A N 1
ATOM 693 C CA . GLU A 1 88 ? -10.061 7.946 17.534 1.00 97.50 88 GLU A CA 1
ATOM 694 C C . GLU A 1 88 ? -9.971 6.416 17.616 1.00 97.50 88 GLU A C 1
ATOM 696 O O . GLU A 1 88 ? -8.881 5.858 17.531 1.00 97.50 88 GLU A O 1
ATOM 701 N N . ASP A 1 89 ? -11.098 5.716 17.738 1.00 96.75 89 ASP A N 1
ATOM 702 C CA . ASP A 1 89 ? -11.143 4.252 17.722 1.00 96.75 89 ASP A CA 1
ATOM 703 C C . ASP A 1 89 ? -10.753 3.679 16.352 1.00 96.75 89 ASP A C 1
ATOM 705 O O . ASP A 1 89 ? -10.047 2.670 16.285 1.00 96.75 89 ASP A O 1
ATOM 709 N N . VAL A 1 90 ? -11.120 4.360 15.262 1.00 97.62 90 VAL A N 1
ATOM 710 C CA . VAL A 1 90 ? -10.660 4.018 13.910 1.00 97.62 90 VAL A C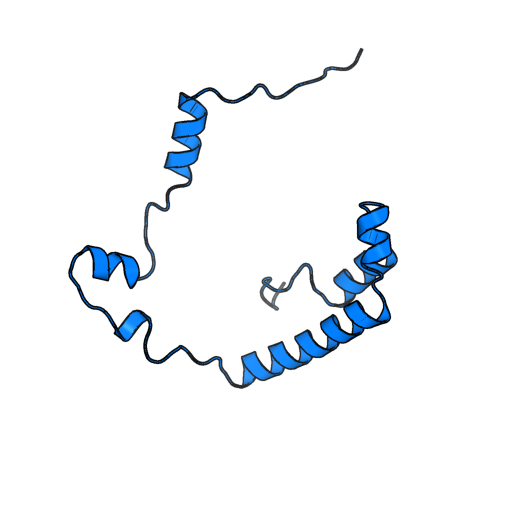A 1
ATOM 711 C C . VAL A 1 90 ? -9.150 4.224 13.790 1.00 97.62 90 VAL A C 1
ATOM 713 O O . VAL A 1 90 ? -8.443 3.332 13.318 1.00 97.62 90 VAL A O 1
ATOM 716 N N . VAL A 1 91 ? -8.632 5.367 14.258 1.00 97.75 91 VAL A N 1
ATOM 717 C CA . VAL A 1 91 ? -7.183 5.637 14.275 1.00 97.75 91 VAL A CA 1
ATOM 718 C C . VAL A 1 91 ? -6.452 4.563 15.082 1.00 97.75 91 VAL A C 1
ATOM 720 O O . VAL A 1 91 ? -5.442 4.022 14.628 1.00 97.75 91 VAL A O 1
ATOM 723 N N . GLN A 1 92 ? -6.965 4.226 16.264 1.00 98.12 92 GLN A N 1
ATOM 724 C CA . GLN A 1 92 ? -6.378 3.229 17.145 1.00 98.12 92 GLN A CA 1
ATOM 725 C C . GLN A 1 92 ? -6.383 1.832 16.512 1.00 98.12 92 GLN A C 1
ATOM 727 O O . GLN A 1 92 ? -5.355 1.157 16.531 1.00 98.12 92 GLN A O 1
ATOM 732 N N . GLY A 1 93 ? -7.476 1.426 15.864 1.00 97.62 93 GLY A N 1
ATOM 733 C CA . GLY A 1 93 ? -7.525 0.153 15.145 1.00 97.62 93 GLY A CA 1
ATOM 734 C C . GLY A 1 93 ? -6.535 0.086 13.977 1.00 97.62 93 GLY A C 1
ATOM 735 O O . GLY A 1 93 ? -5.870 -0.931 13.784 1.00 97.62 93 GLY A O 1
ATOM 736 N N . LEU A 1 94 ? -6.334 1.188 13.246 1.00 97.50 94 LEU A N 1
ATOM 737 C CA . LEU A 1 94 ? -5.298 1.272 12.208 1.00 97.50 94 LEU A CA 1
ATOM 738 C C . LEU A 1 94 ? -3.874 1.173 12.786 1.00 97.50 94 LEU A C 1
ATOM 740 O O . LEU A 1 94 ? -3.002 0.572 12.151 1.00 97.50 94 LEU A O 1
ATOM 744 N N . ARG A 1 95 ? -3.625 1.719 13.988 1.00 96.69 95 ARG A N 1
ATOM 745 C CA . ARG A 1 95 ? -2.346 1.540 14.707 1.00 96.69 95 ARG A CA 1
ATOM 746 C C . ARG A 1 95 ? -2.121 0.077 15.076 1.00 96.69 95 ARG A C 1
ATOM 748 O O . ARG A 1 95 ? -1.044 -0.443 14.812 1.00 96.69 95 ARG A O 1
ATOM 755 N N . GLU A 1 96 ? -3.128 -0.589 15.635 1.00 96.25 96 GLU A N 1
ATOM 756 C CA . GLU A 1 96 ? -3.054 -2.002 16.039 1.00 96.25 96 GLU A CA 1
ATOM 757 C C . GLU A 1 96 ? -2.846 -2.945 14.852 1.00 96.25 96 GLU A C 1
ATOM 759 O O . GLU A 1 96 ? -2.133 -3.941 14.961 1.00 96.25 96 GLU A O 1
ATOM 764 N N . LEU A 1 97 ? -3.407 -2.598 13.693 1.00 96.44 97 LEU A N 1
ATOM 765 C CA . LEU A 1 97 ? -3.153 -3.299 12.438 1.00 96.44 97 LEU A CA 1
ATOM 766 C C . LEU A 1 97 ? -1.766 -3.006 11.852 1.00 96.44 97 LEU A C 1
ATOM 768 O O . LEU A 1 97 ? -1.394 -3.636 10.871 1.00 96.44 97 LEU A O 1
ATOM 772 N N . GLY A 1 98 ? -1.002 -2.053 12.389 1.00 94.88 98 GLY A N 1
ATOM 773 C CA . GLY A 1 98 ? 0.294 -1.656 11.834 1.00 94.88 98 GLY A CA 1
ATOM 774 C C . GLY A 1 98 ? 0.191 -0.884 10.512 1.00 94.88 98 GLY A C 1
ATOM 775 O O . GLY A 1 98 ? 1.171 -0.790 9.775 1.00 94.88 98 GLY A O 1
ATOM 776 N N . ALA A 1 99 ? -0.973 -0.304 10.191 1.00 96.00 99 ALA A N 1
ATOM 777 C CA . ALA A 1 99 ? -1.212 0.371 8.911 1.00 96.00 99 ALA A CA 1
ATOM 778 C C . ALA A 1 99 ? -0.294 1.586 8.679 1.00 96.00 99 ALA A C 1
ATOM 780 O O . ALA A 1 99 ? 0.055 1.903 7.544 1.00 96.00 99 ALA A O 1
ATOM 781 N N . PHE A 1 100 ? 0.159 2.232 9.756 1.00 95.56 100 PHE A N 1
ATOM 782 C CA . PHE A 1 100 ? 1.085 3.367 9.694 1.00 95.56 100 PHE A CA 1
ATOM 783 C C . PHE A 1 100 ? 2.556 2.963 9.483 1.00 95.56 100 PHE A C 1
ATOM 785 O O . PHE A 1 100 ? 3.396 3.836 9.282 1.00 95.56 100 PHE A O 1
ATOM 792 N N . GLY A 1 101 ? 2.873 1.664 9.518 1.00 94.44 101 GLY A N 1
ATOM 793 C CA . GLY A 1 101 ? 4.238 1.136 9.449 1.00 94.44 101 GLY A CA 1
ATOM 794 C C . GLY A 1 101 ? 4.478 0.117 8.335 1.00 94.44 101 GLY A C 1
ATOM 795 O O . GLY A 1 101 ? 5.514 -0.528 8.339 1.00 94.44 101 GLY A O 1
ATOM 796 N N . ILE A 1 102 ? 3.565 -0.035 7.368 1.00 91.69 102 ILE A N 1
ATOM 797 C CA . ILE A 1 102 ? 3.594 -1.132 6.371 1.00 91.69 102 ILE A CA 1
ATOM 798 C C . ILE A 1 102 ? 4.928 -1.252 5.608 1.00 91.69 102 ILE A C 1
ATOM 800 O O . ILE A 1 102 ? 5.310 -2.348 5.208 1.00 91.69 102 ILE A O 1
ATOM 804 N N . LYS A 1 103 ? 5.629 -0.136 5.374 1.00 88.38 103 LYS A N 1
ATOM 805 C CA . LYS A 1 103 ? 6.910 -0.107 4.641 1.00 88.38 103 LYS A CA 1
ATOM 806 C C . LYS A 1 103 ? 8.144 -0.073 5.547 1.00 88.38 103 LYS A C 1
ATOM 808 O O . LYS A 1 103 ? 9.256 0.008 5.033 1.00 88.38 103 LYS A O 1
ATOM 813 N N . ILE A 1 104 ? 7.958 -0.067 6.864 1.00 90.94 104 ILE A N 1
ATOM 814 C CA . ILE A 1 104 ? 9.065 -0.087 7.819 1.00 90.94 104 ILE A CA 1
ATOM 815 C C . ILE A 1 104 ? 9.619 -1.521 7.847 1.00 90.94 104 ILE A C 1
ATOM 817 O O . ILE A 1 104 ? 8.826 -2.462 7.940 1.00 90.94 104 ILE A O 1
ATOM 821 N N . PRO A 1 105 ? 10.945 -1.717 7.718 1.00 89.81 105 PRO A N 1
ATOM 822 C CA . PRO A 1 105 ? 11.543 -3.040 7.863 1.00 89.81 105 PRO A CA 1
ATOM 823 C C . PRO A 1 105 ? 11.202 -3.656 9.224 1.00 89.81 105 PRO A C 1
ATOM 825 O O . PRO A 1 105 ? 11.172 -2.950 10.224 1.00 89.81 105 PRO A O 1
ATOM 828 N N . GLU A 1 106 ? 10.996 -4.974 9.274 1.00 85.38 106 GLU A N 1
ATOM 829 C CA . GLU A 1 106 ? 10.547 -5.678 10.492 1.00 85.38 106 GLU A CA 1
ATOM 830 C C . GLU A 1 106 ? 11.528 -5.610 11.675 1.00 85.38 106 GLU A C 1
ATOM 832 O O . GLU A 1 106 ? 11.183 -5.988 12.791 1.00 85.38 106 GLU A O 1
ATOM 837 N N . GLU A 1 107 ? 12.761 -5.167 11.438 1.00 89.25 107 GLU A N 1
ATOM 838 C CA . GLU A 1 107 ? 13.794 -5.019 12.465 1.00 89.25 107 GLU A CA 1
ATOM 839 C C . GLU A 1 107 ? 13.618 -3.778 13.366 1.00 89.25 107 GLU A C 1
ATOM 841 O O . GLU A 1 107 ? 14.353 -3.647 14.348 1.00 89.25 107 GLU A O 1
ATOM 846 N N . TYR A 1 108 ? 12.663 -2.891 13.054 1.00 78.94 108 TYR A N 1
ATOM 847 C CA . TYR A 1 108 ? 12.386 -1.631 13.761 1.00 78.94 108 TYR A CA 1
ATOM 848 C C . TYR A 1 108 ? 10.985 -1.595 14.378 1.00 78.94 108 TYR A C 1
ATOM 850 O O . TYR A 1 108 ? 10.841 -0.909 15.418 1.00 78.94 108 TYR A O 1
#

Radius of gyration: 22.6 Å; chains: 1; bounding box: 41×58×50 Å

Sequence (108 aa):
MSDETRAGTPSELESREVAEAAREAEWAAPSFVRELFLGNFRLDLIHPYPEQSAEDLAKTEAYLEKIAAFLRDKVDSNEIDRTGELPEDVVQGLRELGAFGIKIPEEY

Secondary structure (DSSP, 8-state):
-------PPPPHHHHHHHHHHTS-----S--HHHHHHTT---GGGTSSPPPPPHHHHHHHHHHHHHHHHHHHHH--HHHHHHHS---HHHHHHHHHTTGGGTTS-TT-

pLDDT: mean 88.45, std 13.94, range [38.53, 98.38]

Foldseek 3Di:
DDDDPDPDDDDPVVVVVVVVVPPDPDDPDDDQVVCVVVVHRPCVVCPPHDDDDPVVVVVVVVLCVQVVCCCVPPNDPVVCVVVVDDDVVNVVSCVVSCVVCPPPPPVD